Protein AF-A0A1H7I9H6-F1 (afdb_monomer)

Sequence (56 aa):
CIPLIRFDMTFATYYAKKRGEGKPHRVAITHVAKKLIRVIYALERQDIDFNTQKLR

Secondary structure (DSSP, 8-state):
--HHHHH-HHHHHHHHHHHHTT--HHHHHHHHHHHHHHHHHHHHHHT----GGGG-

Structure (mmCIF, N/CA/C/O backbone):
data_AF-A0A1H7I9H6-F1
#
_entry.id   AF-A0A1H7I9H6-F1
#
loop_
_atom_site.group_PDB
_atom_site.id
_atom_site.type_symbol
_atom_site.label_atom_id
_atom_site.label_alt_id
_atom_site.label_comp_id
_atom_site.label_asym_id
_atom_site.label_entity_id
_atom_site.label_seq_id
_atom_site.pdbx_PDB_ins_code
_atom_site.Cartn_x
_atom_site.Cartn_y
_atom_site.Cartn_z
_atom_site.occupancy
_atom_site.B_iso_or_equiv
_atom_site.auth_seq_id
_atom_site.auth_comp_id
_atom_site.auth_asym_id
_atom_site.auth_atom_id
_atom_site.pdbx_PDB_model_num
ATOM 1 N N . CYS A 1 1 ? 2.500 -13.199 -5.981 1.00 61.00 1 CYS A N 1
ATOM 2 C CA . CYS A 1 1 ? 2.206 -11.769 -5.727 1.00 61.00 1 CYS A CA 1
ATOM 3 C C . CYS A 1 1 ? 1.490 -11.665 -4.379 1.00 61.00 1 CYS A C 1
ATOM 5 O O . CYS A 1 1 ? 0.702 -12.558 -4.096 1.00 61.00 1 CYS A O 1
ATOM 7 N N . ILE A 1 2 ? 1.776 -10.663 -3.537 1.00 72.38 2 ILE A N 1
ATOM 8 C CA . ILE A 1 2 ? 1.137 -10.544 -2.209 1.00 72.38 2 ILE A CA 1
ATOM 9 C C . ILE A 1 2 ? -0.339 -10.125 -2.386 1.00 72.38 2 ILE A C 1
ATOM 11 O O . ILE A 1 2 ? -0.567 -9.123 -3.067 1.00 72.38 2 ILE A O 1
ATOM 15 N N . PRO A 1 3 ? -1.324 -10.817 -1.768 1.00 76.88 3 PRO A N 1
ATOM 16 C CA . PRO A 1 3 ? -2.751 -10.477 -1.872 1.00 76.88 3 PRO A CA 1
ATOM 17 C C . PRO A 1 3 ? -3.066 -9.015 -1.522 1.00 76.88 3 PRO A C 1
ATOM 19 O O . PRO A 1 3 ? -3.884 -8.388 -2.183 1.00 76.88 3 PRO A O 1
ATOM 22 N N . LEU A 1 4 ? -2.340 -8.435 -0.564 1.00 75.75 4 LEU A N 1
ATOM 23 C CA . LEU A 1 4 ? -2.446 -7.030 -0.152 1.00 75.75 4 LEU A CA 1
ATOM 24 C C . LEU A 1 4 ? -2.339 -6.031 -1.317 1.00 75.75 4 LEU A C 1
ATOM 26 O O . LEU A 1 4 ? -3.087 -5.066 -1.371 1.00 75.75 4 LEU A O 1
ATOM 30 N N . ILE A 1 5 ? -1.443 -6.279 -2.277 1.00 73.75 5 ILE A N 1
ATOM 31 C CA . ILE A 1 5 ? -1.256 -5.409 -3.454 1.00 73.75 5 ILE A CA 1
ATOM 32 C C . ILE A 1 5 ? -2.486 -5.464 -4.376 1.00 73.75 5 ILE A C 1
ATOM 34 O O . ILE A 1 5 ? -2.714 -4.547 -5.155 1.00 73.75 5 ILE A O 1
ATOM 38 N N . ARG A 1 6 ? -3.273 -6.543 -4.310 1.00 71.75 6 ARG A N 1
ATO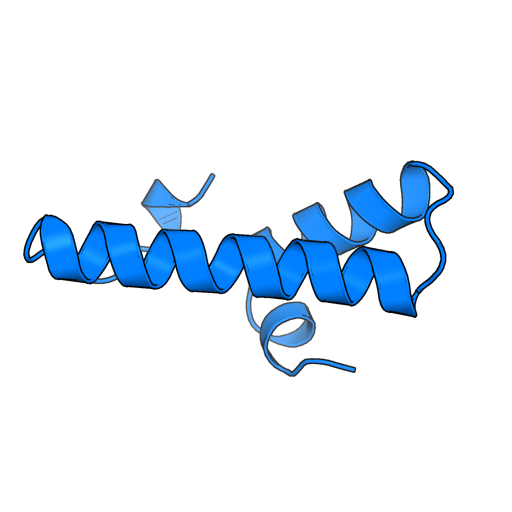M 39 C CA . ARG A 1 6 ? -4.461 -6.751 -5.144 1.00 71.75 6 ARG A CA 1
ATOM 40 C C . ARG A 1 6 ? -5.728 -6.159 -4.526 1.00 71.75 6 ARG A C 1
ATOM 42 O O . ARG A 1 6 ? -6.604 -5.749 -5.276 1.00 71.75 6 ARG A O 1
ATOM 49 N N . PHE A 1 7 ? -5.821 -6.133 -3.197 1.00 75.50 7 PHE A N 1
ATOM 50 C CA . PHE A 1 7 ? -7.043 -5.747 -2.483 1.00 75.50 7 PHE A CA 1
ATOM 51 C C . PHE A 1 7 ? -6.981 -4.361 -1.832 1.00 75.50 7 PHE A C 1
ATOM 53 O O . PHE A 1 7 ? -8.028 -3.790 -1.550 1.00 75.50 7 PHE A O 1
ATOM 60 N N . ASP A 1 8 ? -5.790 -3.789 -1.637 1.00 80.06 8 ASP A N 1
ATOM 61 C CA . ASP A 1 8 ? -5.629 -2.452 -1.064 1.00 80.06 8 ASP A CA 1
ATOM 62 C C . ASP A 1 8 ? -4.961 -1.503 -2.069 1.00 80.06 8 ASP A C 1
ATOM 64 O O . ASP A 1 8 ? -3.779 -1.640 -2.410 1.00 80.0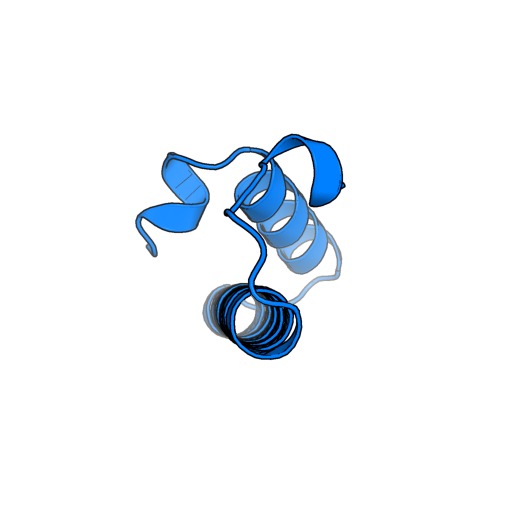6 8 ASP A O 1
ATOM 68 N N . MET A 1 9 ? -5.723 -0.509 -2.543 1.00 83.19 9 MET A N 1
ATOM 69 C CA . MET A 1 9 ? -5.248 0.470 -3.529 1.00 83.19 9 MET A CA 1
ATOM 70 C C . MET A 1 9 ? -4.066 1.310 -3.018 1.00 83.19 9 MET A C 1
ATOM 72 O O . MET A 1 9 ? -3.234 1.746 -3.819 1.00 83.19 9 MET A O 1
ATOM 76 N N . THR A 1 10 ? -3.920 1.514 -1.708 1.00 85.81 10 THR A N 1
ATOM 77 C CA . THR A 1 10 ? -2.812 2.288 -1.126 1.00 85.81 10 THR A CA 1
ATOM 78 C C . THR A 1 10 ? -1.508 1.498 -1.169 1.00 85.81 10 THR A C 1
ATOM 80 O O . THR A 1 10 ? -0.447 2.022 -1.526 1.00 85.81 10 THR A O 1
ATOM 83 N N . PHE A 1 11 ? -1.564 0.200 -0.871 1.00 86.44 11 PHE A N 1
ATOM 84 C CA . PHE A 1 11 ? -0.401 -0.672 -1.039 1.00 86.44 11 PHE A CA 1
ATOM 85 C C . PHE A 1 11 ? -0.105 -0.964 -2.514 1.00 86.44 11 PHE A C 1
ATOM 87 O O . PHE A 1 11 ? 1.070 -1.057 -2.878 1.00 86.44 11 PHE A O 1
ATOM 94 N N . ALA A 1 12 ? -1.127 -1.029 -3.373 1.00 87.19 12 ALA A N 1
ATOM 95 C CA . ALA A 1 12 ? -0.970 -1.171 -4.820 1.00 87.19 12 ALA A CA 1
ATOM 96 C C . ALA A 1 12 ? -0.240 0.027 -5.445 1.00 87.19 12 ALA A C 1
ATOM 98 O O . ALA A 1 12 ? 0.738 -0.145 -6.176 1.00 87.19 12 ALA A O 1
ATOM 99 N N . THR A 1 13 ? -0.662 1.246 -5.105 1.00 89.50 13 THR A N 1
ATOM 100 C CA . THR A 1 13 ? -0.015 2.487 -5.559 1.00 89.50 13 THR A CA 1
ATOM 101 C C . THR A 1 13 ? 1.402 2.617 -5.006 1.00 89.50 13 THR A C 1
ATOM 103 O O . THR A 1 13 ? 2.320 2.969 -5.748 1.00 89.50 13 THR A O 1
ATOM 106 N N . TYR A 1 14 ? 1.635 2.249 -3.741 1.00 90.12 14 TYR A N 1
ATOM 107 C CA . TYR A 1 14 ? 2.986 2.207 -3.178 1.00 90.12 14 TYR A CA 1
ATOM 108 C C . TYR A 1 14 ? 3.880 1.187 -3.900 1.00 90.12 14 TYR A C 1
ATOM 110 O O . TYR A 1 14 ? 5.027 1.496 -4.227 1.00 90.12 14 TYR A O 1
ATOM 118 N N . TYR A 1 15 ? 3.363 -0.007 -4.197 1.00 91.50 15 TYR A N 1
ATOM 119 C CA . TYR A 1 15 ? 4.066 -1.020 -4.984 1.00 91.50 15 TYR A CA 1
ATOM 120 C C . TYR A 1 15 ? 4.405 -0.509 -6.393 1.00 91.50 15 TYR A C 1
ATOM 122 O O . TYR A 1 15 ? 5.556 -0.623 -6.820 1.00 91.50 15 TYR A O 1
ATOM 130 N N . ALA A 1 16 ? 3.440 0.101 -7.088 1.00 91.25 16 ALA A N 1
ATOM 131 C CA . ALA A 1 16 ? 3.636 0.679 -8.415 1.00 91.25 16 ALA A CA 1
ATOM 132 C C . ALA A 1 16 ? 4.698 1.787 -8.395 1.00 91.25 16 ALA A C 1
ATOM 134 O O . ALA A 1 16 ? 5.605 1.775 -9.225 1.00 91.25 16 ALA A O 1
ATOM 135 N N . LYS A 1 17 ? 4.677 2.663 -7.380 1.00 93.31 17 LYS A N 1
ATOM 136 C CA . LYS A 1 17 ? 5.732 3.660 -7.150 1.00 93.31 17 LYS A CA 1
ATOM 137 C C . LYS A 1 17 ? 7.102 2.998 -7.001 1.00 93.31 17 LYS A C 1
ATOM 139 O O . LYS A 1 17 ? 8.052 3.401 -7.662 1.00 93.31 17 LYS A O 1
ATOM 144 N N . LYS A 1 18 ? 7.214 1.935 -6.193 1.00 93.44 18 LYS A N 1
ATOM 145 C CA . LYS A 1 18 ? 8.479 1.196 -6.030 1.00 93.44 18 LYS A CA 1
ATOM 146 C C . 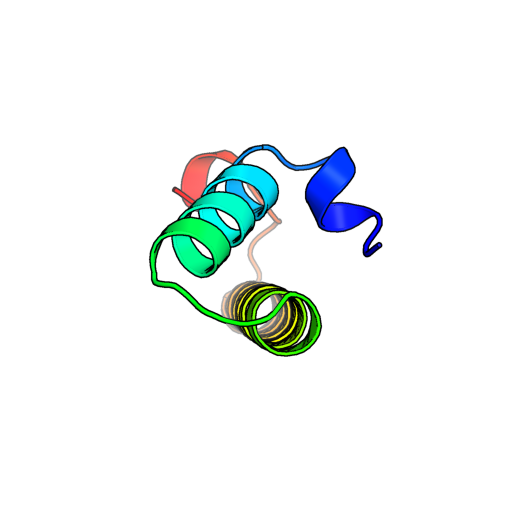LYS A 1 18 ? 8.949 0.520 -7.315 1.00 93.44 18 LYS A C 1
ATOM 148 O O . LYS A 1 18 ? 10.154 0.451 -7.534 1.00 93.44 18 LYS A O 1
ATOM 153 N N . ARG A 1 19 ? 8.038 0.071 -8.179 1.00 93.31 19 ARG A N 1
ATOM 154 C CA . ARG A 1 19 ? 8.378 -0.431 -9.519 1.00 93.31 19 ARG A CA 1
ATOM 155 C C . ARG A 1 19 ? 8.826 0.688 -10.466 1.00 93.31 19 ARG A C 1
ATOM 157 O O . ARG A 1 19 ? 9.785 0.472 -11.196 1.00 93.31 19 ARG A O 1
ATOM 164 N N . GLY A 1 20 ? 8.196 1.863 -10.407 1.00 92.75 20 GLY A N 1
ATOM 165 C CA . GLY A 1 20 ? 8.576 3.057 -11.174 1.00 92.75 20 GLY A CA 1
ATOM 166 C C . GLY A 1 20 ? 9.926 3.661 -10.766 1.00 92.75 20 GLY A C 1
ATOM 167 O O . GLY A 1 20 ? 10.627 4.204 -11.605 1.00 92.75 20 GLY A O 1
ATOM 168 N N . GLU A 1 21 ? 10.351 3.474 -9.512 1.00 93.38 21 GLU A N 1
ATOM 169 C CA . GLU A 1 21 ? 11.707 3.802 -9.024 1.00 93.38 21 GLU A CA 1
ATOM 170 C C . GLU A 1 21 ? 12.806 2.863 -9.591 1.00 93.38 21 GLU A C 1
ATOM 172 O O . GLU A 1 21 ? 13.954 2.928 -9.159 1.00 93.38 21 GLU A O 1
ATOM 177 N N . GLY A 1 22 ? 12.472 1.935 -10.496 1.00 92.88 22 GLY A N 1
ATOM 178 C CA . GLY A 1 22 ? 13.419 0.981 -11.088 1.00 92.88 22 GLY A CA 1
ATOM 179 C C . GLY A 1 22 ? 13.733 -0.238 -10.214 1.00 92.88 22 GLY A C 1
ATOM 180 O O . GLY A 1 22 ? 14.576 -1.061 -10.571 1.00 92.88 22 GLY A O 1
ATOM 181 N N . LYS A 1 23 ? 13.060 -0.415 -9.066 1.00 91.62 23 LYS A N 1
ATOM 182 C CA . LYS A 1 23 ? 13.352 -1.541 -8.165 1.00 91.62 23 LYS A CA 1
ATOM 183 C C . LYS A 1 23 ? 12.833 -2.863 -8.746 1.00 91.62 23 LYS A C 1
ATOM 185 O O . LYS A 1 23 ? 11.667 -2.930 -9.161 1.00 91.62 23 LYS A O 1
ATOM 190 N N . PRO A 1 24 ? 13.623 -3.954 -8.697 1.00 93.12 24 PRO A N 1
ATOM 191 C CA . PRO A 1 24 ? 13.164 -5.287 -9.079 1.00 93.12 24 PRO A CA 1
ATOM 192 C C . PRO A 1 24 ? 11.920 -5.717 -8.297 1.00 93.12 24 PRO A C 1
ATOM 194 O O . PRO A 1 24 ? 11.719 -5.308 -7.153 1.00 93.12 24 PRO A O 1
ATOM 197 N N . HIS A 1 25 ? 11.103 -6.591 -8.890 1.00 91.12 25 HIS A N 1
ATOM 198 C CA . HIS A 1 25 ? 9.830 -7.037 -8.311 1.00 91.12 25 HIS A CA 1
ATOM 199 C C . HIS A 1 25 ? 9.963 -7.518 -6.858 1.00 91.12 25 HIS A C 1
ATOM 201 O O . HIS A 1 25 ? 9.227 -7.062 -5.984 1.00 91.12 25 HIS A O 1
ATOM 207 N N . ARG A 1 26 ? 10.954 -8.376 -6.582 1.00 90.50 26 ARG A N 1
ATOM 208 C CA . ARG A 1 26 ? 11.216 -8.906 -5.233 1.00 90.50 26 ARG A CA 1
ATOM 209 C C . ARG A 1 26 ? 11.539 -7.798 -4.228 1.00 90.50 26 ARG A C 1
ATOM 211 O O . ARG A 1 26 ? 11.017 -7.806 -3.121 1.00 90.50 26 ARG A O 1
ATOM 218 N N . VAL A 1 27 ? 12.332 -6.807 -4.633 1.00 93.88 27 VAL A N 1
ATOM 219 C CA . VAL A 1 27 ? 12.698 -5.665 -3.781 1.00 93.88 27 VAL A CA 1
ATOM 220 C C . VAL A 1 27 ? 11.477 -4.786 -3.507 1.00 93.88 27 VAL A C 1
ATOM 222 O O . VAL A 1 27 ? 11.237 -4.404 -2.363 1.00 93.88 27 VAL A O 1
ATOM 225 N N . ALA A 1 28 ? 10.667 -4.505 -4.531 1.00 93.06 28 ALA A N 1
ATOM 226 C CA . ALA A 1 28 ? 9.427 -3.747 -4.380 1.00 93.06 28 ALA A CA 1
ATOM 227 C C . ALA A 1 28 ? 8.445 -4.444 -3.420 1.00 93.06 28 ALA A C 1
ATOM 229 O O . ALA A 1 28 ? 7.874 -3.785 -2.553 1.00 93.06 28 ALA A O 1
ATOM 230 N N . ILE A 1 29 ? 8.315 -5.773 -3.502 1.00 91.25 29 ILE A N 1
ATOM 231 C CA . ILE A 1 29 ? 7.524 -6.565 -2.550 1.00 91.25 29 ILE A CA 1
ATOM 232 C C . ILE A 1 29 ? 8.060 -6.419 -1.122 1.00 91.25 29 ILE A C 1
ATOM 234 O O . ILE A 1 29 ? 7.281 -6.152 -0.208 1.00 91.25 29 ILE A O 1
ATOM 238 N N . THR A 1 30 ? 9.374 -6.534 -0.916 1.00 93.56 30 THR A N 1
ATOM 239 C CA . THR A 1 30 ? 9.978 -6.363 0.415 1.00 93.56 30 THR A CA 1
ATOM 240 C C . THR A 1 30 ? 9.695 -4.977 0.993 1.00 93.56 30 THR A C 1
ATOM 242 O O . THR A 1 30 ? 9.432 -4.845 2.188 1.00 93.56 30 THR A O 1
ATOM 245 N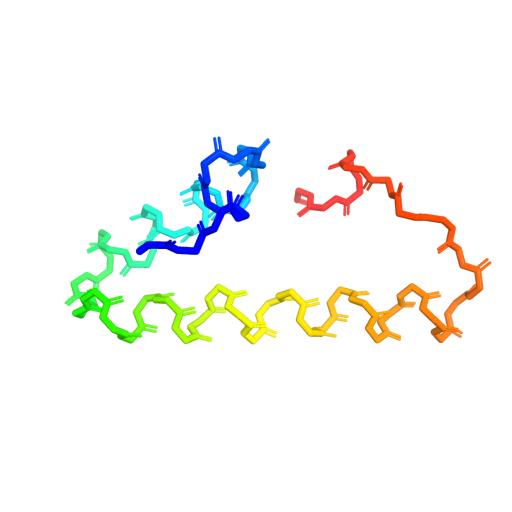 N . HIS A 1 31 ? 9.692 -3.930 0.161 1.00 93.62 31 HIS A N 1
ATOM 246 C CA . HIS A 1 31 ? 9.297 -2.589 0.595 1.00 93.62 31 HIS A CA 1
ATOM 247 C C . HIS A 1 31 ? 7.829 -2.525 1.036 1.00 93.62 31 HIS A C 1
ATOM 249 O O . HIS A 1 31 ? 7.540 -1.903 2.058 1.00 93.62 31 HIS A O 1
ATOM 255 N N . VAL A 1 32 ? 6.919 -3.169 0.300 1.00 92.19 32 VAL A N 1
ATOM 256 C CA . VAL A 1 32 ? 5.491 -3.243 0.650 1.00 92.19 32 VAL A CA 1
ATOM 257 C C . VAL A 1 32 ? 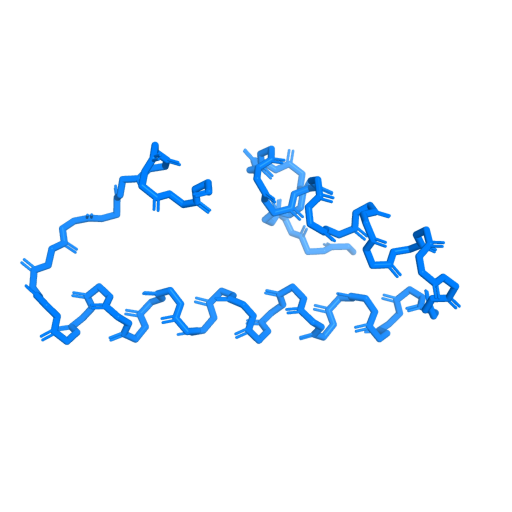5.297 -3.987 1.972 1.00 92.19 32 VAL A C 1
ATOM 259 O O . VAL A 1 32 ? 4.649 -3.458 2.870 1.00 92.19 32 VAL A O 1
ATOM 262 N N . ALA A 1 33 ? 5.927 -5.153 2.141 1.00 91.50 33 ALA A N 1
ATOM 263 C CA . ALA A 1 33 ? 5.854 -5.934 3.376 1.00 91.50 33 ALA A CA 1
ATOM 264 C C . ALA A 1 33 ? 6.411 -5.154 4.580 1.00 91.50 33 ALA A C 1
ATOM 266 O O . ALA A 1 33 ? 5.767 -5.066 5.622 1.00 91.50 33 ALA A O 1
ATOM 267 N N . LYS A 1 34 ? 7.563 -4.488 4.418 1.00 93.19 34 LYS A N 1
ATOM 268 C CA . LYS A 1 34 ? 8.122 -3.598 5.450 1.00 93.19 34 LYS A CA 1
ATOM 269 C C . LYS A 1 34 ? 7.202 -2.422 5.781 1.00 93.19 34 LYS A C 1
ATOM 271 O O . LYS A 1 34 ? 7.236 -1.934 6.907 1.00 93.19 34 LYS A O 1
ATOM 276 N N . LYS A 1 35 ? 6.430 -1.909 4.818 1.00 90.75 35 LYS A N 1
ATOM 277 C CA . LYS A 1 35 ? 5.441 -0.857 5.081 1.00 90.75 35 LYS A CA 1
ATOM 278 C C . LYS A 1 35 ? 4.257 -1.416 5.877 1.00 90.75 35 LYS A C 1
ATOM 280 O O . LYS A 1 35 ? 3.875 -0.789 6.855 1.00 90.75 35 LYS A O 1
ATOM 285 N N . LEU A 1 36 ? 3.760 -2.605 5.526 1.00 91.00 36 LEU A N 1
ATOM 286 C CA . LEU A 1 36 ? 2.681 -3.283 6.253 1.00 91.00 36 LEU A CA 1
ATOM 287 C C . LEU A 1 36 ? 3.045 -3.539 7.721 1.00 91.00 36 LEU A C 1
ATOM 289 O O . LEU A 1 36 ? 2.281 -3.175 8.605 1.00 91.00 36 LEU A O 1
ATOM 293 N N . ILE A 1 37 ? 4.229 -4.100 7.984 1.00 93.12 37 ILE A N 1
ATOM 294 C CA . ILE A 1 37 ? 4.677 -4.397 9.355 1.00 93.12 37 ILE A CA 1
ATOM 295 C C . ILE A 1 37 ? 4.704 -3.124 10.212 1.00 93.12 37 ILE A C 1
ATOM 297 O O . ILE A 1 37 ? 4.274 -3.145 11.359 1.00 93.12 37 ILE A O 1
ATOM 301 N N . ARG A 1 38 ? 5.162 -1.994 9.653 1.00 92.06 38 ARG A N 1
ATOM 302 C CA . ARG A 1 38 ? 5.163 -0.709 10.370 1.00 92.06 38 ARG A CA 1
ATOM 303 C C . ARG A 1 38 ? 3.760 -0.193 10.668 1.00 92.06 38 ARG A C 1
ATOM 305 O O . ARG A 1 38 ? 3.573 0.401 11.720 1.00 92.06 38 ARG A O 1
ATOM 312 N N . VAL A 1 39 ? 2.812 -0.399 9.753 1.00 90.06 39 VAL A N 1
ATOM 313 C CA . VAL A 1 39 ? 1.406 -0.044 9.976 1.00 90.06 39 VAL A CA 1
ATOM 314 C C . VAL A 1 39 ? 0.851 -0.870 11.130 1.00 90.06 39 VAL A C 1
ATOM 316 O O . VAL A 1 39 ? 0.393 -0.278 12.094 1.00 90.06 39 VAL A O 1
ATOM 319 N N . ILE A 1 40 ? 0.977 -2.201 11.084 1.00 91.31 40 ILE A N 1
ATOM 320 C CA . ILE A 1 40 ? 0.498 -3.092 12.156 1.00 91.31 40 ILE A CA 1
ATOM 321 C C . ILE A 1 40 ? 1.106 -2.684 13.501 1.00 91.31 40 ILE A C 1
ATOM 323 O O . ILE A 1 40 ? 0.383 -2.465 14.461 1.00 91.31 40 ILE A O 1
ATOM 327 N N . TYR A 1 41 ? 2.424 -2.478 13.545 1.00 92.88 41 TYR A N 1
ATOM 328 C CA . TYR A 1 41 ? 3.107 -2.035 14.758 1.00 92.88 41 TYR A CA 1
ATOM 329 C C . TYR A 1 41 ? 2.589 -0.689 15.288 1.00 92.88 41 TYR A C 1
ATOM 331 O O . TYR A 1 41 ? 2.477 -0.504 16.495 1.00 92.88 41 TYR A O 1
ATOM 339 N N . ALA A 1 42 ? 2.289 0.269 14.407 1.00 90.00 42 ALA A N 1
ATOM 340 C CA . ALA A 1 42 ? 1.755 1.563 14.817 1.00 90.00 42 ALA A CA 1
ATOM 341 C C . ALA A 1 42 ? 0.323 1.457 15.361 1.00 90.00 42 ALA A C 1
ATOM 343 O O . ALA A 1 42 ? 0.015 2.154 16.323 1.00 90.00 42 ALA A O 1
ATOM 344 N N . LEU A 1 43 ? -0.512 0.594 14.771 1.00 90.69 43 LEU A N 1
ATOM 345 C CA . LEU A 1 43 ? -1.881 0.341 15.232 1.00 90.69 43 LEU A CA 1
ATOM 346 C C . LEU A 1 43 ? -1.880 -0.309 16.614 1.00 90.69 43 LEU A C 1
ATOM 348 O O . LEU A 1 43 ? -2.474 0.239 17.533 1.00 90.69 43 LEU A O 1
ATOM 352 N N . GLU A 1 44 ? -1.123 -1.398 16.773 1.00 92.81 44 GLU A N 1
ATOM 353 C CA . GLU A 1 44 ? -0.958 -2.113 18.047 1.00 92.81 44 GLU A CA 1
ATOM 354 C C . GLU A 1 44 ? -0.421 -1.189 19.143 1.00 92.81 44 GLU A C 1
ATOM 356 O O . GLU A 1 44 ? -0.877 -1.202 20.279 1.00 92.81 44 GLU A O 1
ATOM 361 N N . ARG A 1 45 ? 0.542 -0.326 18.802 1.00 93.19 45 ARG A N 1
ATOM 362 C CA . ARG A 1 45 ? 1.132 0.602 19.770 1.00 93.19 45 ARG A CA 1
ATOM 363 C C . ARG A 1 45 ? 0.179 1.723 20.195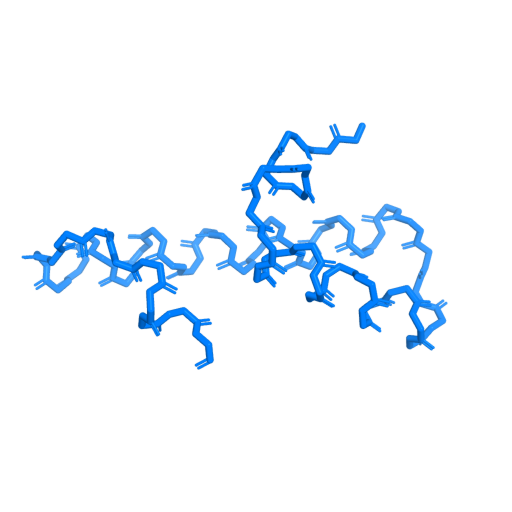 1.00 93.19 45 ARG A C 1
ATOM 365 O O . ARG A 1 45 ? 0.353 2.266 21.282 1.00 93.19 45 ARG A O 1
ATOM 372 N N . GLN A 1 46 ? -0.734 2.139 19.321 1.00 90.50 46 GLN A N 1
ATOM 373 C CA . GLN A 1 46 ? -1.656 3.250 19.574 1.00 90.50 46 GLN A CA 1
ATOM 374 C C . GLN A 1 46 ? -3.048 2.779 20.010 1.00 90.50 46 GLN A C 1
ATOM 376 O O . GLN A 1 46 ? -3.876 3.635 20.305 1.00 90.50 46 GLN A O 1
ATOM 381 N N . ASP A 1 47 ? -3.286 1.464 20.057 1.00 90.06 47 ASP A N 1
ATOM 382 C CA . ASP A 1 47 ? -4.588 0.845 20.338 1.0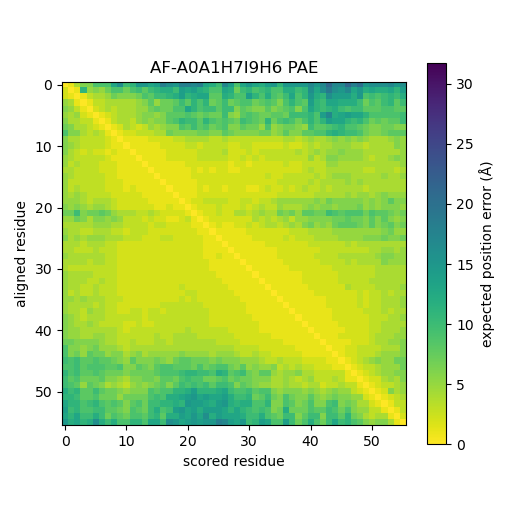0 90.06 47 ASP A CA 1
ATOM 383 C C . ASP A 1 47 ? -5.708 1.435 19.463 1.00 90.06 47 ASP A C 1
ATOM 385 O O . ASP A 1 47 ? -6.775 1.837 19.922 1.00 90.06 47 ASP A O 1
ATOM 389 N N . ILE A 1 48 ? -5.411 1.582 18.169 1.00 87.12 48 ILE A N 1
ATOM 390 C CA . ILE A 1 48 ? -6.341 2.133 17.180 1.00 87.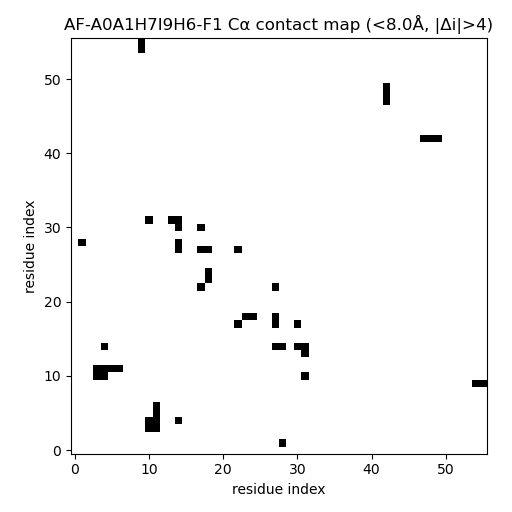12 48 ILE A CA 1
ATOM 391 C C . ILE A 1 48 ? -6.680 1.095 16.122 1.00 87.12 48 ILE A C 1
ATOM 393 O O . ILE A 1 48 ? -5.814 0.382 15.612 1.00 87.12 48 ILE A O 1
ATOM 397 N N . ASP A 1 49 ? -7.941 1.099 15.707 1.00 85.06 49 ASP A N 1
ATOM 398 C CA . ASP A 1 49 ? -8.389 0.264 14.604 1.00 85.06 49 ASP A CA 1
ATOM 399 C C . ASP A 1 49 ? -7.771 0.685 13.269 1.00 85.06 49 ASP A C 1
ATOM 401 O O . ASP A 1 49 ? -7.527 1.868 12.978 1.00 85.06 49 ASP A O 1
ATOM 405 N N . PHE A 1 50 ? -7.560 -0.312 12.409 1.00 82.31 50 PHE A N 1
ATOM 406 C CA . PHE A 1 50 ? -7.117 -0.086 11.043 1.00 82.31 50 PHE A CA 1
ATOM 407 C C . PHE A 1 50 ? -8.148 0.749 10.276 1.00 82.31 50 PHE A C 1
ATOM 409 O O . PHE A 1 50 ? -9.266 0.311 10.015 1.00 82.31 50 PHE A O 1
ATOM 416 N N . ASN A 1 51 ? -7.738 1.940 9.845 1.00 80.56 51 ASN A N 1
ATOM 417 C CA . ASN A 1 51 ? -8.526 2.784 8.959 1.00 80.56 51 ASN A CA 1
ATOM 418 C C . ASN A 1 51 ? -7.742 3.061 7.673 1.00 80.56 51 ASN A C 1
ATOM 420 O O . ASN A 1 51 ? -6.696 3.715 7.686 1.00 80.56 51 ASN A O 1
ATOM 424 N N . THR A 1 52 ? -8.286 2.602 6.548 1.00 72.69 52 THR A N 1
ATOM 425 C CA . THR A 1 52 ? -7.700 2.751 5.210 1.00 72.69 52 THR A CA 1
ATOM 426 C C 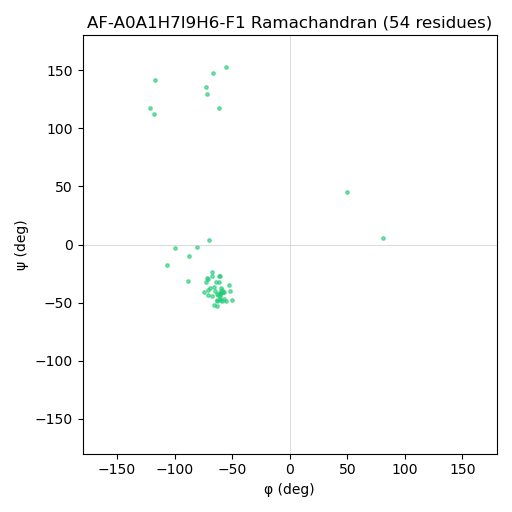. THR A 1 52 ? -7.514 4.208 4.786 1.00 72.69 52 THR A C 1
ATOM 428 O O . THR A 1 52 ? -6.592 4.508 4.030 1.00 72.69 52 THR A O 1
ATOM 431 N N . GLN A 1 53 ? -8.321 5.141 5.301 1.00 72.75 53 GLN A N 1
ATOM 432 C CA . GLN A 1 53 ? -8.200 6.570 4.995 1.00 72.75 53 GLN A CA 1
ATOM 433 C C . GLN A 1 53 ? -6.967 7.208 5.645 1.00 72.75 53 GLN A C 1
ATOM 435 O O . GLN A 1 53 ? -6.399 8.147 5.092 1.00 72.75 53 GLN A O 1
ATOM 440 N N . LYS A 1 54 ? -6.517 6.677 6.790 1.00 69.56 54 LYS A N 1
ATOM 441 C CA . LYS A 1 54 ? -5.332 7.167 7.517 1.00 69.56 54 LYS A CA 1
ATOM 442 C C . LYS A 1 54 ? -4.011 6.653 6.930 1.00 69.56 54 LYS A C 1
ATOM 444 O O . LYS A 1 54 ? -2.944 6.995 7.427 1.00 69.56 54 LYS A O 1
ATOM 449 N N . LEU A 1 55 ? -4.071 5.814 5.894 1.00 68.81 55 LEU A N 1
ATOM 450 C CA . LEU A 1 55 ? -2.906 5.158 5.300 1.00 68.81 55 LEU A CA 1
ATOM 451 C C . LEU A 1 55 ? -2.202 5.977 4.202 1.00 68.81 55 LEU A C 1
ATOM 453 O O . LEU A 1 55 ? -1.146 5.557 3.705 1.00 68.81 55 LEU A O 1
ATOM 457 N N . ARG A 1 56 ? -2.836 7.076 3.782 1.00 61.03 56 ARG A N 1
ATOM 458 C CA . ARG A 1 56 ? -2.480 7.876 2.608 1.00 61.03 56 ARG A CA 1
ATOM 459 C C . ARG A 1 56 ? -1.377 8.888 2.898 1.00 61.03 56 ARG A C 1
ATOM 461 O O . ARG A 1 56 ? -1.424 9.523 3.970 1.00 61.03 56 ARG A O 1
#

Solvent-accessible surface area (backbone atoms only — not comparable to full-atom values): 3359 Å² total; per-residue (Å²): 132,66,66,59,49,77,76,33,71,67,52,28,51,51,35,49,51,34,45,73,72,70,39,54,70,71,58,22,49,52,53,48,52,56,50,50,54,52,51,55,53,50,29,69,74,65,77,46,81,94,53,80,81,76,73,115

Mean predicted aligned error: 4.72 Å

Foldseek 3Di:
DDVCLVPQVLLVVQLVVCVVVVDDNVVSVVVSVVLVVVLVVVCVVVVHDDDSVVSD

Organism: NCBI:txid46206

Radius of gyration: 11.78 Å; Cα contacts (8 Å, |Δi|>4): 26; chains: 1; bounding box: 22×20×32 Å

Nearest PDB structures (foldseek):
  5zwa-assembly1_B  TM=8.636E-01  e=1.617E+00  Salmonella enterica
  5zwb-assembly1_A  TM=8.739E-01  e=1.843E+00  Salmonella enterica
  2ddm-assembly1_A  TM=8.434E-01  e=1.843E+00  Escherichia coli
  4ffx-assembly1_B  TM=6.431E-01  e=8.304E+00  Homo sapiens

pLDDT: mean 86.22, std 8.86, range [61.0, 93.88]